Protein AF-A0A317LLN8-F1 (afdb_monomer)

Secondary structure (DSSP, 8-state):
-PPPGGGS----HHHHHTS-HHHHHHHHHHHHHHHHHHHHHHHHHHHHHHHHHHSSHHHHHHHTT--HHHHHHHHHHH-----------HHHHHHGGGSSSHHHHHHHHHHHHHHHHHHH-HHHHEEEEEEEE-TTS-EEEEEEEE-HHHHHHHHHHHHHHT--

Sequence (164 aa):
MELNPTDYYRIDWDALDQLSPAEKMEALAKIFEQVRADIGAERGRMAHQAHAHHGTKKAAAEHLGLSPARFGQIYREVMIEIPTAIGSYPLLDEIEDRFPSRQEAHDAIQTYLGQIIEIDGEEEVVLERKPLKNASGRVIGETLWVTKDAAETIRESIDAAASE

Nearest PDB structures (foldseek):
  5xgu-assembly2_B  TM=2.850E-01  e=1.404E+00  Escherichia coli DEC6A
  8cdv-assembly1_C  TM=2.563E-01  e=1.052E+00  Bacillus subtilis subsp. subtilis str. 168
  6ctd-assembly2_F  TM=3.068E-01  e=6.683E+00  Mycobacterium tuberculosis H37Ra
  7d77-assembly1_R  TM=2.244E-01  e=4.725E+00  Homo sapiens
  8bqs-assembly1_Dc  TM=1.760E-01  e=4.209E+00  Tetrahymena thermophila SB210

Radius of gyration: 21.69 Å; Cα contacts (8 Å, |Δi|>4): 119; chains: 1; bounding box: 58×38×46 Å

Structure (mmCIF, N/CA/C/O backbone):
data_AF-A0A317LLN8-F1
#
_entry.id   AF-A0A317LLN8-F1
#
loop_
_atom_site.group_PDB
_atom_site.id
_atom_site.type_symbol
_atom_site.label_atom_id
_atom_site.label_alt_id
_atom_site.label_comp_id
_atom_site.label_asym_id
_atom_site.label_entity_id
_atom_site.label_seq_id
_atom_site.pdbx_PDB_ins_code
_atom_site.Cartn_x
_atom_site.Cartn_y
_atom_site.Cartn_z
_atom_site.occupancy
_atom_site.B_iso_or_equiv
_atom_site.auth_seq_id
_atom_site.auth_comp_id
_atom_site.auth_asym_id
_atom_site.auth_atom_id
_atom_site.pdbx_PDB_model_num
ATOM 1 N N . MET A 1 1 ? -27.994 -11.954 -10.728 1.00 38.19 1 MET A N 1
ATOM 2 C CA . MET A 1 1 ? -26.993 -11.899 -9.650 1.00 38.19 1 MET A CA 1
ATOM 3 C C . MET A 1 1 ? -27.784 -11.842 -8.359 1.00 38.19 1 MET A C 1
ATOM 5 O O . MET A 1 1 ? -28.411 -10.822 -8.104 1.00 38.19 1 MET A O 1
ATOM 9 N N . GLU A 1 2 ? -27.917 -12.971 -7.667 1.00 36.66 2 GLU A N 1
ATOM 10 C CA . GLU A 1 2 ? -28.562 -13.002 -6.350 1.00 36.66 2 GLU A CA 1
ATOM 11 C C . GLU A 1 2 ? -27.584 -12.408 -5.338 1.00 36.66 2 GLU A C 1
ATOM 13 O O . GLU A 1 2 ? -26.415 -12.784 -5.317 1.00 36.66 2 GLU A O 1
ATOM 18 N N . LEU A 1 3 ? -28.043 -11.419 -4.577 1.00 36.59 3 LEU A N 1
ATOM 19 C CA . LEU A 1 3 ? -27.246 -10.755 -3.550 1.00 36.59 3 LEU A CA 1
ATOM 20 C C . LEU A 1 3 ? -27.256 -11.642 -2.301 1.00 36.59 3 LEU A C 1
ATOM 22 O O . LEU A 1 3 ? -28.330 -12.046 -1.848 1.00 36.59 3 LEU A O 1
ATOM 26 N N . ASN A 1 4 ? -26.079 -11.978 -1.771 1.00 39.62 4 ASN A N 1
ATOM 27 C CA . ASN A 1 4 ? -25.952 -12.873 -0.628 1.00 39.62 4 ASN A CA 1
ATOM 28 C C . ASN A 1 4 ? -26.306 -12.093 0.657 1.00 39.62 4 ASN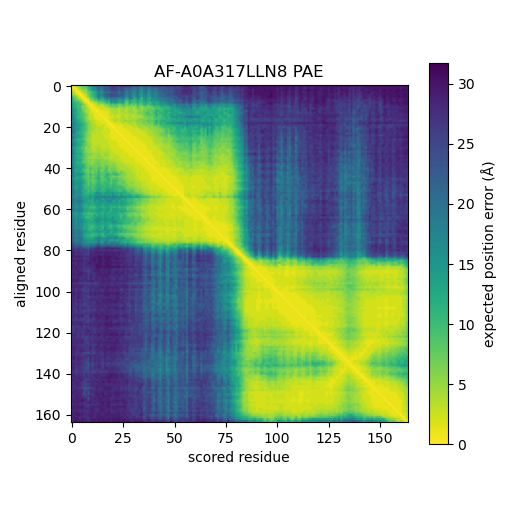 A C 1
ATOM 30 O O . ASN A 1 4 ? -25.889 -10.947 0.809 1.00 39.62 4 ASN A O 1
ATOM 34 N N . PRO A 1 5 ? -27.054 -12.657 1.622 1.00 46.19 5 PRO A N 1
ATOM 35 C CA . PRO A 1 5 ? -27.448 -11.943 2.847 1.00 46.19 5 PRO A CA 1
ATOM 36 C C . PRO A 1 5 ? -26.272 -11.458 3.712 1.00 46.19 5 PRO A C 1
ATOM 38 O O . PRO A 1 5 ? -26.450 -10.580 4.553 1.00 46.19 5 PRO A O 1
ATOM 41 N N . THR A 1 6 ? -25.081 -12.024 3.507 1.00 48.09 6 THR A N 1
ATOM 42 C CA . THR A 1 6 ? -23.808 -11.615 4.119 1.00 48.09 6 THR A CA 1
ATOM 43 C C . THR A 1 6 ? -23.169 -10.391 3.461 1.00 48.09 6 THR A C 1
ATOM 45 O O . THR A 1 6 ? -22.244 -9.825 4.032 1.00 48.09 6 THR A O 1
ATOM 48 N N . ASP A 1 7 ? -23.670 -9.952 2.303 1.00 45.78 7 ASP A N 1
ATOM 49 C CA . ASP A 1 7 ? -23.145 -8.803 1.550 1.00 45.78 7 ASP A CA 1
ATOM 50 C C . ASP A 1 7 ? -23.693 -7.460 2.074 1.00 45.78 7 ASP A C 1
ATOM 52 O O . ASP A 1 7 ? -23.396 -6.394 1.532 1.00 45.78 7 ASP A O 1
ATOM 56 N N . TYR A 1 8 ? -24.506 -7.495 3.136 1.00 49.91 8 TYR A N 1
ATOM 57 C CA . TYR A 1 8 ? -25.133 -6.324 3.736 1.00 49.91 8 TYR A CA 1
ATOM 58 C C . TYR A 1 8 ? -24.716 -6.146 5.194 1.00 49.91 8 TYR A C 1
ATOM 60 O O . TYR A 1 8 ? -24.780 -7.072 6.003 1.00 49.91 8 TYR A O 1
ATOM 68 N N . TYR A 1 9 ? -24.394 -4.906 5.562 1.00 57.62 9 TYR A N 1
ATOM 69 C CA . TYR A 1 9 ? -24.297 -4.509 6.963 1.00 57.62 9 TYR A CA 1
ATOM 70 C C . TYR A 1 9 ? -25.705 -4.516 7.569 1.00 57.62 9 TYR A C 1
ATOM 72 O O . TYR A 1 9 ? -26.506 -3.608 7.334 1.00 57.62 9 TYR A O 1
ATOM 80 N N . ARG A 1 10 ? -26.030 -5.553 8.344 1.00 63.62 10 ARG A N 1
ATOM 81 C CA . ARG A 1 10 ? -27.264 -5.593 9.132 1.00 63.62 10 ARG A CA 1
ATOM 82 C C . ARG A 1 10 ? -27.080 -4.727 10.376 1.00 63.62 10 ARG A C 1
ATOM 84 O O . ARG A 1 10 ? -26.317 -5.078 11.269 1.00 63.62 10 ARG A O 1
ATOM 91 N N . ILE A 1 11 ? -27.796 -3.608 10.433 1.00 68.44 11 ILE A N 1
ATOM 92 C CA . ILE A 1 11 ? -27.919 -2.824 11.664 1.00 68.44 11 ILE A CA 1
ATOM 93 C C . ILE A 1 11 ? -28.871 -3.578 12.597 1.00 68.44 11 ILE A C 1
ATOM 95 O O . ILE A 1 11 ? -30.014 -3.855 12.228 1.00 68.44 11 ILE A O 1
ATOM 99 N N . ASP A 1 12 ? -28.390 -3.929 13.788 1.00 78.44 12 ASP A N 1
ATOM 100 C CA . ASP A 1 12 ? -29.220 -4.496 14.848 1.00 78.44 12 ASP A CA 1
ATOM 101 C C . ASP A 1 12 ? -29.984 -3.368 15.556 1.00 78.44 12 ASP A C 1
ATOM 103 O O . ASP A 1 12 ? -29.486 -2.709 16.472 1.00 78.44 12 ASP A O 1
ATOM 107 N N . TRP A 1 13 ? -31.187 -3.094 15.056 1.00 78.81 13 TRP A N 1
ATOM 108 C CA . TRP A 1 13 ? -32.060 -2.055 15.595 1.00 78.81 13 TRP A CA 1
ATOM 109 C C . TRP A 1 13 ? -32.566 -2.387 17.000 1.00 78.81 13 TRP A C 1
ATOM 111 O O . TRP A 1 13 ? -32.688 -1.476 17.816 1.00 78.81 13 TRP A O 1
ATOM 121 N N . ASP A 1 14 ? -32.773 -3.670 17.306 1.00 82.56 14 ASP A N 1
ATOM 122 C CA . ASP A 1 14 ? -33.255 -4.117 18.614 1.00 82.56 14 ASP A CA 1
ATOM 123 C C . ASP A 1 14 ? -32.190 -3.882 19.695 1.00 82.56 14 ASP A C 1
ATOM 125 O O . ASP A 1 14 ? -32.510 -3.456 20.806 1.00 82.56 14 ASP A O 1
ATOM 129 N N . ALA A 1 15 ? -30.911 -4.090 19.363 1.00 78.38 15 ALA A N 1
ATOM 130 C CA . ALA A 1 15 ? -29.796 -3.744 20.243 1.00 78.38 15 ALA A CA 1
ATOM 131 C C . ALA A 1 15 ? -29.640 -2.221 20.425 1.00 78.38 15 ALA A C 1
ATOM 133 O O . ALA A 1 15 ? -29.361 -1.755 21.529 1.00 78.38 15 ALA A O 1
ATOM 134 N N . LEU A 1 16 ? -29.847 -1.429 19.365 1.00 78.31 16 LEU A N 1
ATOM 135 C CA . LEU A 1 16 ? -29.781 0.037 19.433 1.00 78.31 16 LEU A CA 1
ATOM 136 C C . LEU A 1 16 ? -30.920 0.651 20.259 1.00 78.31 16 LEU A C 1
ATOM 138 O O . LEU A 1 16 ? -30.717 1.687 20.891 1.00 78.31 16 LEU A O 1
ATOM 142 N N . ASP A 1 17 ? -32.106 0.043 20.254 1.00 84.44 17 ASP A N 1
ATOM 143 C CA . ASP A 1 17 ? -33.277 0.516 21.006 1.00 84.44 17 ASP A CA 1
ATOM 144 C C . ASP A 1 17 ? -33.174 0.266 22.518 1.00 84.44 17 ASP A C 1
ATOM 146 O O . ASP A 1 17 ? -33.901 0.888 23.292 1.00 84.44 17 ASP A O 1
ATOM 150 N N . GLN A 1 18 ? -32.237 -0.582 22.951 1.00 89.25 18 GLN A N 1
ATOM 151 C CA . GLN A 1 18 ? -31.939 -0.817 24.368 1.00 89.25 18 GLN A CA 1
ATOM 152 C C . GLN A 1 18 ? -30.955 0.203 24.966 1.00 89.25 18 GLN A C 1
ATOM 154 O O . GLN A 1 18 ? -30.767 0.229 26.183 1.00 89.25 18 GLN A O 1
ATOM 159 N N . LEU A 1 19 ? -30.330 1.046 24.138 1.00 85.56 19 LEU A N 1
ATOM 160 C CA . LEU A 1 19 ? -29.372 2.065 24.573 1.00 85.56 19 LEU A CA 1
ATOM 161 C C . LEU A 1 19 ? -30.064 3.371 24.980 1.00 85.56 19 LEU A C 1
ATOM 163 O O . LEU A 1 19 ? -31.146 3.709 24.494 1.00 85.56 19 LEU A O 1
ATOM 167 N N . SER A 1 20 ? -29.402 4.169 25.825 1.00 88.94 20 SER A N 1
ATOM 168 C CA . SER A 1 20 ? -29.858 5.539 26.065 1.00 88.94 20 SER A CA 1
ATOM 169 C C . SER A 1 20 ? -29.731 6.393 24.788 1.00 88.94 20 SER A C 1
ATOM 171 O O . SER A 1 20 ? -28.906 6.098 23.918 1.00 88.94 20 SER A O 1
ATOM 173 N N . PRO A 1 21 ? -30.492 7.496 24.648 1.00 86.06 21 PRO A N 1
ATOM 174 C CA . PRO A 1 21 ? -30.439 8.331 23.445 1.00 86.06 21 PRO A CA 1
ATOM 175 C C . PRO A 1 21 ? -29.032 8.835 23.083 1.00 86.06 21 PRO A C 1
ATOM 177 O O . PRO A 1 21 ? -28.702 8.934 21.902 1.00 86.06 21 PRO A O 1
ATOM 180 N N . ALA A 1 22 ? -28.195 9.130 24.084 1.00 82.94 22 ALA A N 1
ATOM 181 C CA . ALA A 1 22 ? -26.819 9.575 23.869 1.00 82.94 22 ALA A CA 1
ATOM 182 C C . ALA A 1 22 ? -25.929 8.442 23.326 1.00 82.94 22 ALA A C 1
ATOM 184 O O . ALA A 1 22 ? -25.243 8.624 22.322 1.00 82.94 22 ALA A O 1
ATOM 185 N N . GLU A 1 23 ? -25.999 7.256 23.934 1.00 75.19 23 GLU A N 1
ATOM 186 C CA . GLU A 1 23 ? -25.234 6.073 23.515 1.00 75.19 23 GLU A CA 1
ATOM 187 C C . GLU A 1 23 ? -25.667 5.573 22.133 1.00 75.19 23 GLU A C 1
ATOM 189 O O . GLU A 1 23 ? -24.835 5.171 21.321 1.00 75.19 23 GLU A O 1
ATOM 194 N N . LYS A 1 24 ? -26.965 5.665 21.824 1.00 81.50 24 LYS A N 1
ATOM 195 C CA . LYS A 1 24 ? -27.513 5.323 20.510 1.00 81.50 24 LYS A CA 1
ATOM 196 C C . LYS A 1 24 ? -26.955 6.227 19.409 1.00 81.50 24 LYS A C 1
ATOM 198 O O . LYS A 1 24 ? -26.572 5.736 18.348 1.00 81.50 24 LYS A O 1
ATOM 203 N N . MET A 1 25 ? -26.872 7.536 19.656 1.00 80.06 25 MET A N 1
ATOM 204 C CA . MET A 1 25 ? -26.279 8.485 18.706 1.00 80.06 25 MET A CA 1
ATOM 205 C C . MET A 1 25 ? -24.784 8.229 18.493 1.00 80.06 25 MET A C 1
ATOM 207 O O . MET A 1 25 ? -24.315 8.278 17.357 1.00 80.06 25 MET A O 1
ATOM 211 N N . GLU A 1 26 ? -24.041 7.910 19.554 1.00 78.00 26 GLU A N 1
ATOM 212 C CA . GLU A 1 26 ? -22.619 7.571 19.449 1.00 78.00 26 GLU A CA 1
ATOM 213 C C . GLU A 1 26 ? -22.395 6.256 18.683 1.00 78.00 26 GLU A C 1
ATOM 215 O O . GLU A 1 26 ? -21.521 6.178 17.817 1.00 78.00 26 GLU A O 1
ATOM 220 N N . ALA A 1 27 ? -23.210 5.230 18.944 1.00 74.19 27 ALA A N 1
ATOM 221 C CA . ALA A 1 27 ? -23.150 3.957 18.230 1.00 74.19 27 ALA A CA 1
ATOM 222 C C . ALA A 1 27 ? -23.441 4.130 16.730 1.00 74.19 27 ALA A C 1
ATOM 224 O O . ALA A 1 27 ? -22.706 3.609 15.890 1.00 74.19 27 ALA A O 1
ATOM 225 N N . LEU A 1 28 ? -24.462 4.919 16.379 1.00 78.62 28 LEU A N 1
ATOM 226 C CA . LEU A 1 28 ? -24.776 5.245 14.986 1.00 78.62 28 LEU A CA 1
ATOM 227 C C . LEU A 1 28 ? -23.654 6.041 14.308 1.00 78.62 28 LEU A C 1
ATOM 229 O O . LEU A 1 28 ? -23.346 5.776 13.146 1.00 78.62 28 LEU A O 1
ATOM 233 N N . ALA A 1 29 ? -23.012 6.973 15.020 1.00 75.50 29 ALA A N 1
ATOM 234 C CA . ALA A 1 29 ? -21.864 7.710 14.499 1.00 75.50 29 ALA A CA 1
ATOM 235 C C . ALA A 1 29 ? -20.682 6.777 14.187 1.00 75.50 29 ALA A C 1
ATOM 237 O O . ALA A 1 29 ? -20.114 6.866 13.101 1.00 75.50 29 ALA A O 1
ATOM 238 N N . LYS A 1 30 ? -20.374 5.820 15.072 1.00 73.25 30 LYS A N 1
ATOM 239 C CA . LYS A 1 30 ? -19.320 4.813 14.847 1.00 73.25 30 LYS A CA 1
ATOM 240 C C . LYS A 1 30 ? -19.622 3.914 13.649 1.00 73.25 30 LYS A C 1
ATOM 242 O O . LYS A 1 30 ? -18.742 3.677 12.826 1.00 73.25 30 LYS A O 1
ATOM 247 N N . ILE A 1 31 ? -20.867 3.450 13.513 1.00 75.19 31 ILE A N 1
ATOM 248 C CA . ILE A 1 31 ? -21.302 2.668 12.343 1.00 75.19 31 ILE A CA 1
ATOM 249 C C . ILE A 1 31 ? -21.138 3.500 11.065 1.00 75.19 31 ILE A C 1
ATOM 251 O O . ILE A 1 31 ? -20.607 3.011 10.070 1.00 75.19 31 ILE A O 1
ATOM 255 N N . PHE A 1 32 ? -21.553 4.768 11.092 1.00 72.00 32 PHE A N 1
ATOM 256 C CA . PHE A 1 32 ? -21.414 5.672 9.955 1.00 72.00 32 PHE A CA 1
ATOM 257 C C . PHE A 1 32 ? -19.947 5.907 9.570 1.00 72.00 32 PHE A C 1
ATOM 259 O O . PHE A 1 32 ? -19.613 5.870 8.385 1.00 72.00 32 PHE A O 1
ATOM 266 N N . GLU A 1 33 ? -19.065 6.121 10.547 1.00 70.62 33 GLU A N 1
ATOM 267 C CA . GLU A 1 33 ? -17.625 6.269 10.322 1.00 70.62 33 GLU A CA 1
ATOM 268 C C . GLU A 1 33 ? -17.011 5.008 9.714 1.00 70.62 33 GLU A C 1
ATOM 270 O O . GLU A 1 33 ? -16.289 5.110 8.721 1.00 70.62 33 GLU A O 1
ATOM 275 N N . GLN A 1 34 ? -17.352 3.831 10.246 1.00 69.31 34 GLN A N 1
ATOM 276 C CA . GLN A 1 34 ? -16.877 2.548 9.733 1.00 69.31 34 GLN A CA 1
ATOM 277 C C . GLN A 1 34 ? -17.312 2.331 8.279 1.00 69.31 34 GLN A C 1
ATOM 279 O O . GLN A 1 34 ? -16.478 2.111 7.404 1.00 69.31 34 GLN A O 1
ATOM 284 N N . VAL A 1 35 ? -18.607 2.492 7.988 1.00 69.44 35 VAL A N 1
ATOM 285 C CA . VAL A 1 35 ? -19.146 2.347 6.626 1.00 69.44 35 VAL A CA 1
ATOM 286 C C . VAL A 1 35 ? -18.506 3.356 5.672 1.00 69.44 35 VAL A C 1
ATOM 288 O O . VAL A 1 35 ? -18.156 3.022 4.539 1.00 69.44 35 VAL A O 1
ATOM 291 N N . ARG A 1 36 ? -18.308 4.603 6.114 1.00 70.88 36 ARG A N 1
ATOM 292 C CA . ARG A 1 36 ? -17.639 5.630 5.310 1.00 70.88 36 ARG A CA 1
ATOM 293 C C . ARG A 1 36 ? -16.182 5.269 5.022 1.00 70.88 36 ARG A C 1
ATOM 295 O O . ARG A 1 36 ? -15.725 5.520 3.905 1.00 70.88 36 ARG A O 1
ATOM 302 N N . ALA A 1 37 ? -15.465 4.711 5.995 1.00 65.38 37 ALA A N 1
ATOM 303 C CA . ALA A 1 37 ? -14.090 4.258 5.825 1.00 65.38 37 ALA A CA 1
ATOM 304 C C . ALA A 1 37 ? -14.004 3.095 4.826 1.00 65.38 37 ALA A C 1
ATOM 306 O O . ALA A 1 37 ? -13.192 3.157 3.902 1.00 65.38 37 ALA A O 1
ATOM 307 N N . ASP A 1 38 ? -14.890 2.105 4.944 1.00 64.94 38 ASP A N 1
ATOM 308 C CA . ASP A 1 38 ? -14.917 0.920 4.078 1.00 64.94 38 ASP A CA 1
ATOM 309 C C . ASP A 1 38 ? -15.263 1.287 2.626 1.00 64.94 38 ASP A C 1
ATOM 311 O O . ASP A 1 38 ? -14.553 0.905 1.691 1.00 64.94 38 ASP A O 1
ATOM 315 N N . ILE A 1 39 ? -16.283 2.132 2.424 1.00 73.50 39 ILE A N 1
ATOM 316 C CA . ILE A 1 39 ? -16.640 2.668 1.098 1.00 73.50 39 ILE A CA 1
ATOM 317 C C . ILE A 1 39 ? -15.504 3.526 0.526 1.00 73.50 39 ILE A C 1
ATOM 319 O O . ILE A 1 39 ? -15.250 3.505 -0.681 1.00 73.50 39 ILE A O 1
ATOM 323 N N . GLY A 1 40 ? -14.830 4.312 1.370 1.00 68.25 40 GLY A N 1
ATOM 324 C CA . GLY A 1 40 ? -13.673 5.111 0.970 1.00 68.25 40 GLY A CA 1
ATOM 325 C C . GLY A 1 40 ? -12.521 4.242 0.466 1.00 68.25 40 GLY A C 1
ATOM 326 O O . GLY A 1 40 ? -11.982 4.507 -0.608 1.00 68.25 40 GLY A O 1
ATOM 327 N N . ALA A 1 41 ? -12.195 3.176 1.200 1.00 66.31 41 ALA A N 1
ATOM 328 C CA . ALA A 1 41 ? -11.155 2.221 0.832 1.00 66.31 41 ALA A CA 1
ATOM 329 C C . ALA A 1 41 ? -11.475 1.509 -0.490 1.00 66.31 41 ALA A C 1
ATOM 331 O O . ALA A 1 41 ? -10.618 1.431 -1.371 1.00 66.31 41 ALA A O 1
ATOM 332 N N . GLU A 1 42 ? -12.719 1.061 -0.668 1.00 70.69 42 GLU A N 1
ATOM 333 C CA . GLU A 1 42 ? -13.149 0.390 -1.897 1.00 70.69 42 GLU A CA 1
ATOM 334 C C . GLU A 1 42 ? -13.085 1.319 -3.115 1.00 70.69 42 GLU A C 1
ATOM 336 O O . GLU A 1 42 ? -12.538 0.957 -4.156 1.00 70.69 42 GLU A O 1
ATOM 341 N N . ARG A 1 43 ? -13.542 2.570 -2.972 1.00 75.00 43 ARG A N 1
ATOM 342 C CA . ARG A 1 43 ? -13.426 3.577 -4.040 1.00 75.00 43 ARG A CA 1
ATOM 343 C C . ARG A 1 43 ? -11.978 3.848 -4.434 1.00 75.00 43 ARG A C 1
ATOM 345 O O . ARG A 1 43 ? -11.708 4.075 -5.611 1.00 75.00 43 ARG A O 1
ATOM 352 N N . GLY A 1 44 ? -11.057 3.829 -3.474 1.00 71.38 44 GLY A N 1
ATOM 353 C CA . GLY A 1 44 ? -9.632 3.954 -3.762 1.00 71.38 44 GLY A CA 1
ATOM 354 C C . GLY A 1 44 ? -9.067 2.754 -4.505 1.00 71.38 44 GLY A C 1
ATOM 355 O O . GLY A 1 44 ? -8.358 2.956 -5.487 1.00 71.38 44 GLY A O 1
ATOM 356 N N . ARG A 1 45 ? -9.427 1.526 -4.102 1.00 70.12 45 ARG A N 1
ATOM 357 C CA . ARG A 1 45 ? -9.048 0.299 -4.824 1.00 70.12 45 ARG A CA 1
ATOM 358 C C . ARG A 1 45 ? -9.514 0.344 -6.276 1.00 70.12 45 ARG A C 1
ATOM 360 O O . ARG A 1 45 ? -8.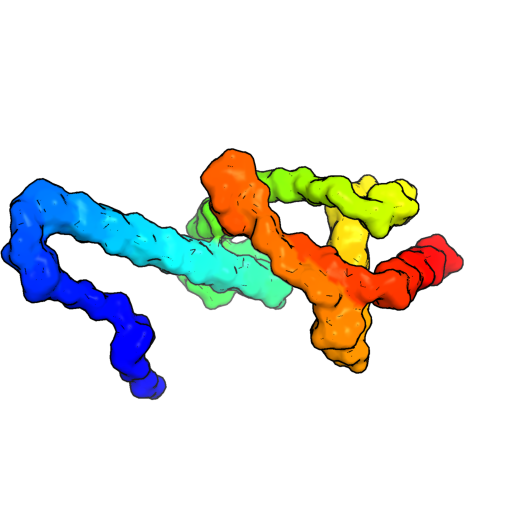700 0.157 -7.176 1.00 70.12 45 ARG A O 1
ATOM 367 N N . MET A 1 46 ? -10.779 0.695 -6.506 1.00 72.94 46 MET A N 1
ATOM 368 C CA . MET A 1 46 ? -11.342 0.844 -7.853 1.00 72.94 46 MET A CA 1
ATOM 369 C C . MET A 1 46 ? -10.624 1.930 -8.663 1.00 72.94 46 MET A C 1
ATOM 371 O O . MET A 1 46 ? -10.294 1.720 -9.828 1.00 72.94 46 MET A O 1
ATOM 375 N N . ALA A 1 47 ? -10.341 3.088 -8.056 1.00 78.88 47 ALA A N 1
ATOM 376 C CA . ALA A 1 47 ? -9.614 4.165 -8.725 1.00 78.88 47 ALA A CA 1
ATOM 377 C C . ALA A 1 47 ? -8.171 3.759 -9.075 1.00 78.88 47 ALA A C 1
ATOM 379 O O . ALA A 1 47 ? -7.691 4.080 -10.161 1.00 78.88 47 ALA A O 1
ATOM 380 N N . HIS A 1 48 ? -7.491 3.034 -8.187 1.00 75.50 48 HIS A N 1
ATOM 381 C CA . HIS A 1 48 ? -6.142 2.528 -8.420 1.00 75.50 48 HIS A CA 1
ATOM 382 C C . HIS A 1 48 ? -6.116 1.484 -9.542 1.00 75.50 48 HIS A C 1
ATOM 384 O O . HIS A 1 48 ? -5.356 1.640 -10.495 1.00 75.50 48 HIS A O 1
ATOM 390 N N . GLN A 1 49 ? -7.001 0.485 -9.489 1.00 73.38 49 GLN A N 1
ATOM 391 C CA . GLN A 1 49 ? -7.138 -0.531 -10.537 1.00 73.38 49 GLN A CA 1
ATOM 392 C C . GLN A 1 49 ? -7.457 0.095 -11.898 1.00 73.38 49 GLN A C 1
ATOM 394 O O . GLN A 1 49 ? -6.815 -0.233 -12.894 1.00 73.38 49 GLN A O 1
ATOM 399 N N . ALA A 1 50 ? -8.389 1.051 -11.943 1.00 74.94 50 ALA A N 1
ATOM 400 C CA . ALA A 1 50 ? -8.714 1.760 -13.175 1.00 74.94 50 ALA A CA 1
ATOM 401 C C . ALA A 1 50 ? -7.511 2.555 -13.711 1.00 74.94 50 ALA A C 1
ATOM 403 O O . ALA A 1 50 ? -7.280 2.584 -14.918 1.00 74.94 50 ALA A O 1
ATOM 404 N N . HIS A 1 51 ? -6.714 3.182 -12.839 1.00 80.12 51 HIS A N 1
ATOM 405 C CA . HIS A 1 51 ? -5.493 3.869 -13.263 1.00 80.12 51 HIS A CA 1
ATOM 406 C C . HIS A 1 51 ? -4.441 2.901 -13.810 1.00 80.12 51 HIS A C 1
ATOM 408 O O . HIS A 1 51 ? -3.876 3.166 -14.867 1.00 80.12 51 HIS A O 1
ATOM 414 N N . ALA A 1 52 ? -4.202 1.785 -13.118 1.00 69.75 52 ALA A N 1
ATOM 415 C CA . ALA A 1 52 ? -3.247 0.761 -13.532 1.00 69.75 52 ALA A CA 1
ATOM 416 C C . ALA A 1 52 ? -3.630 0.142 -14.886 1.00 69.75 52 ALA A C 1
ATOM 418 O O . ALA A 1 52 ? -2.775 -0.033 -15.748 1.00 69.75 52 ALA A O 1
ATOM 419 N N . HIS A 1 53 ? -4.921 -0.122 -15.105 1.00 69.88 53 HIS A N 1
ATOM 420 C CA . HIS A 1 53 ? -5.405 -0.742 -16.337 1.00 69.88 53 HIS A CA 1
ATOM 421 C C . HIS A 1 53 ? -5.454 0.224 -17.533 1.00 69.88 53 HIS A C 1
ATOM 423 O O . HIS A 1 53 ? -5.188 -0.174 -18.664 1.00 69.88 53 HIS A O 1
ATOM 429 N N . HIS A 1 54 ? -5.779 1.502 -17.305 1.00 76.75 54 HIS A N 1
ATOM 430 C CA . HIS A 1 54 ? -5.980 2.480 -18.383 1.00 76.75 54 HIS A CA 1
ATOM 431 C C . HIS A 1 54 ? -4.831 3.485 -18.559 1.00 76.75 54 HIS A C 1
ATOM 433 O O . HIS A 1 54 ? -4.900 4.355 -19.431 1.00 76.75 54 HIS A O 1
ATOM 439 N N . GLY A 1 55 ? -3.791 3.410 -17.724 1.00 72.56 55 GLY A N 1
ATOM 440 C CA . GLY A 1 55 ? -2.535 4.162 -17.820 1.00 72.56 55 GLY A CA 1
ATOM 441 C C . GLY A 1 55 ? -2.618 5.667 -17.532 1.00 72.56 55 GLY A C 1
ATOM 442 O O . GLY A 1 55 ? -1.628 6.273 -17.135 1.00 72.56 55 GLY A O 1
ATOM 443 N N . THR A 1 56 ? -3.782 6.302 -17.703 1.00 81.81 56 THR A N 1
ATOM 444 C CA . THR A 1 56 ? -3.970 7.734 -17.434 1.00 81.81 56 THR A CA 1
ATOM 445 C C . THR A 1 56 ? -5.182 7.989 -16.549 1.00 81.81 56 THR A C 1
ATOM 447 O O . THR A 1 56 ? -6.237 7.374 -16.706 1.00 81.81 56 THR A O 1
ATOM 450 N N . LYS A 1 57 ? -5.084 8.993 -15.667 1.00 80.56 57 LYS A N 1
ATOM 451 C CA . LYS A 1 57 ? -6.204 9.447 -14.818 1.00 80.56 57 LYS A CA 1
ATOM 452 C C . LYS A 1 57 ? -7.439 9.853 -15.623 1.00 80.56 57 LYS A C 1
ATOM 454 O O . LYS A 1 57 ? -8.551 9.713 -15.133 1.00 80.56 57 LYS A O 1
ATOM 459 N N . LYS A 1 58 ? -7.255 10.354 -16.850 1.00 85.06 58 LYS A N 1
ATOM 460 C CA . LYS A 1 58 ? -8.360 10.740 -17.736 1.00 85.06 58 LYS A CA 1
ATOM 461 C C . LYS A 1 58 ? -9.133 9.513 -18.226 1.00 85.06 58 LYS A C 1
ATOM 463 O O . LYS A 1 58 ? -10.346 9.481 -18.061 1.00 85.06 58 LYS A O 1
ATOM 468 N N . ALA A 1 59 ? -8.436 8.513 -18.766 1.00 77.19 59 ALA A N 1
ATOM 469 C CA . ALA A 1 59 ? -9.059 7.284 -19.257 1.00 77.19 59 ALA A CA 1
ATOM 470 C C . ALA A 1 59 ? -9.669 6.453 -18.113 1.00 77.19 59 ALA A C 1
ATOM 472 O O . ALA A 1 59 ? -10.778 5.943 -18.238 1.00 77.19 59 ALA A O 1
ATOM 473 N N . ALA A 1 60 ? -8.996 6.398 -16.961 1.00 84.50 60 ALA A N 1
ATOM 474 C CA . ALA A 1 60 ? -9.515 5.753 -15.758 1.00 84.50 60 ALA A CA 1
ATOM 475 C C . ALA A 1 60 ? -10.787 6.434 -15.221 1.00 84.50 60 ALA A C 1
ATOM 477 O O . ALA A 1 60 ? -11.741 5.760 -14.838 1.00 84.50 60 ALA A O 1
ATOM 478 N N . ALA A 1 61 ? -10.829 7.772 -15.218 1.00 87.69 61 ALA A N 1
ATOM 479 C CA . ALA A 1 61 ? -12.020 8.519 -14.823 1.00 87.69 61 ALA A CA 1
ATOM 480 C C . ALA A 1 61 ? -13.194 8.265 -15.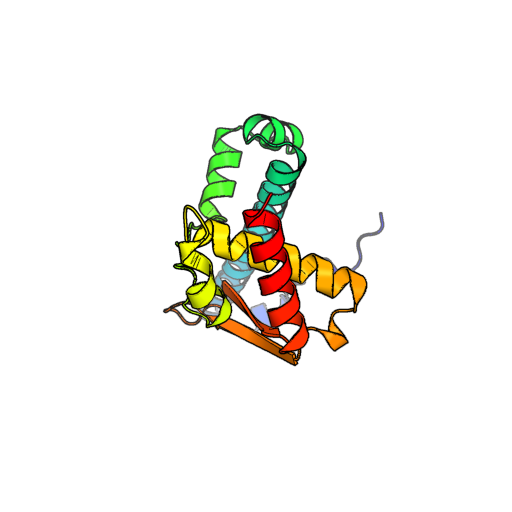777 1.00 87.69 61 ALA A C 1
ATOM 482 O O . ALA A 1 61 ? -14.311 8.049 -15.316 1.00 87.69 61 ALA A O 1
ATOM 483 N N . GLU A 1 62 ? -12.932 8.247 -17.085 1.00 90.81 62 GLU A N 1
ATOM 484 C CA . GLU A 1 62 ? -13.935 7.962 -18.113 1.00 90.81 62 GLU A CA 1
ATOM 485 C C . GLU A 1 62 ? -14.507 6.546 -17.973 1.00 90.81 62 GLU A C 1
ATOM 487 O O . GLU A 1 62 ? -15.726 6.383 -17.975 1.00 90.81 62 GLU A O 1
ATOM 492 N N . HIS A 1 63 ? -13.652 5.546 -17.734 1.00 87.06 63 HIS A N 1
ATOM 493 C CA . HIS A 1 63 ? -14.078 4.168 -17.487 1.00 87.06 63 HIS A CA 1
ATOM 494 C C . HIS A 1 63 ? -14.992 4.040 -16.258 1.00 87.06 63 HIS A C 1
ATOM 496 O O . HIS A 1 63 ? -15.992 3.328 -16.292 1.00 87.06 63 HIS A O 1
ATOM 502 N N . LEU A 1 64 ? -14.686 4.772 -15.184 1.00 85.50 64 LEU A N 1
ATOM 503 C CA . LEU A 1 64 ? -15.487 4.775 -13.958 1.00 85.50 64 LEU A CA 1
ATOM 504 C C . LEU A 1 64 ? -16.703 5.718 -14.015 1.00 85.50 64 LEU A C 1
ATOM 506 O O . LEU A 1 64 ? -17.414 5.853 -13.018 1.00 85.50 64 LEU A O 1
ATOM 510 N N . GLY A 1 65 ? -16.943 6.403 -15.139 1.00 89.62 65 GLY A N 1
ATOM 511 C CA . GLY A 1 65 ? -18.035 7.374 -15.270 1.00 89.62 65 GLY A CA 1
ATOM 512 C C . GLY A 1 65 ? -17.891 8.590 -14.345 1.00 89.62 65 GLY A C 1
ATOM 513 O O . GLY A 1 65 ? -18.884 9.189 -13.931 1.00 89.62 65 GLY A O 1
ATOM 514 N N . LEU A 1 66 ? -16.658 8.950 -13.983 1.00 88.25 66 LEU A N 1
ATOM 515 C CA . LEU A 1 66 ? -16.334 10.057 -13.088 1.00 88.25 66 LEU A CA 1
ATOM 516 C C . LEU A 1 66 ? -15.758 11.244 -13.858 1.00 88.25 66 LEU A C 1
ATOM 518 O O . LEU A 1 66 ? -15.104 11.105 -14.890 1.00 88.25 66 LEU A O 1
ATOM 522 N N . SER A 1 67 ? -15.912 12.447 -13.299 1.00 91.00 67 SER A N 1
ATOM 523 C CA . SER A 1 67 ? -15.119 13.579 -13.773 1.00 91.00 67 SER A CA 1
ATOM 524 C C . SER A 1 67 ? -13.638 13.379 -13.402 1.00 91.00 67 SER A C 1
ATOM 526 O O . SER A 1 67 ? -13.348 12.871 -12.312 1.00 91.00 67 SER A O 1
ATOM 528 N N . PRO A 1 68 ? -12.676 13.836 -14.229 1.00 86.00 68 PRO A N 1
ATOM 529 C CA . PRO A 1 68 ? -11.250 13.736 -13.903 1.00 86.00 68 PRO A CA 1
ATOM 530 C C . PRO A 1 68 ? -10.883 14.396 -12.567 1.00 86.00 68 PRO A C 1
ATOM 532 O O . PRO A 1 68 ? -10.025 13.902 -11.839 1.00 86.00 68 PRO A O 1
ATOM 535 N N . ALA A 1 69 ? -11.566 15.490 -12.209 1.00 87.88 69 ALA A N 1
ATOM 536 C CA . ALA A 1 69 ? -11.383 16.165 -10.928 1.00 87.88 69 ALA A CA 1
ATOM 537 C C . ALA A 1 69 ? -11.838 15.292 -9.748 1.00 87.88 69 ALA A C 1
ATOM 539 O O . ALA A 1 69 ? -11.121 15.190 -8.751 1.00 87.88 69 ALA A O 1
ATOM 540 N N . ARG A 1 70 ? -12.996 14.626 -9.870 1.00 84.88 70 ARG A N 1
ATOM 541 C CA . ARG A 1 70 ? -13.514 13.728 -8.830 1.00 84.88 70 ARG A CA 1
ATOM 542 C C . ARG A 1 70 ? -12.655 12.477 -8.694 1.00 84.88 70 ARG A C 1
ATOM 544 O O . ARG A 1 70 ? -12.353 12.082 -7.572 1.00 84.88 70 ARG A O 1
ATOM 551 N N . PHE A 1 71 ? -12.219 11.906 -9.814 1.00 87.94 71 PHE A N 1
ATOM 552 C CA . PHE A 1 71 ? -11.255 10.812 -9.818 1.00 87.94 71 PHE A CA 1
ATOM 553 C C . PHE A 1 71 ? -9.957 11.230 -9.126 1.00 87.94 71 PHE A C 1
ATOM 555 O O . PHE A 1 71 ? -9.515 10.553 -8.212 1.00 87.94 71 PHE A O 1
ATOM 562 N N . GLY A 1 72 ? -9.378 12.378 -9.493 1.00 82.06 72 GLY A N 1
ATOM 563 C CA . GLY A 1 72 ? -8.148 12.881 -8.879 1.00 82.06 72 GLY A CA 1
ATOM 564 C C . GLY A 1 72 ? -8.285 13.156 -7.380 1.00 82.06 72 GLY A C 1
ATOM 565 O O . GLY A 1 72 ? -7.336 12.942 -6.634 1.00 82.06 72 GLY A O 1
ATOM 566 N N . GLN A 1 73 ? -9.459 13.598 -6.923 1.00 82.25 73 GLN A N 1
ATOM 567 C CA . GLN A 1 73 ? -9.762 13.733 -5.501 1.00 82.25 73 GLN A CA 1
ATOM 568 C C . GLN A 1 73 ? -9.777 12.372 -4.797 1.00 82.25 73 GLN A C 1
ATOM 570 O O . GLN A 1 73 ? -9.043 12.216 -3.834 1.00 82.25 73 GLN A O 1
ATOM 575 N N . ILE A 1 74 ? -10.536 11.389 -5.296 1.00 81.38 74 ILE A N 1
ATOM 576 C CA . ILE A 1 74 ? -10.581 10.029 -4.722 1.00 81.38 74 ILE A CA 1
ATOM 577 C C . ILE A 1 74 ? -9.182 9.409 -4.734 1.00 81.38 74 ILE A C 1
ATOM 579 O O . ILE A 1 74 ? -8.719 8.886 -3.728 1.00 81.38 74 ILE A O 1
ATOM 583 N N . TYR A 1 75 ? -8.479 9.538 -5.856 1.00 74.94 75 TYR A N 1
ATOM 584 C CA . TYR A 1 75 ? -7.128 9.032 -6.017 1.00 74.94 75 TYR A CA 1
ATOM 585 C C . TYR A 1 75 ? -6.187 9.626 -4.963 1.00 74.94 75 TYR A C 1
ATOM 587 O O . TYR A 1 75 ? -5.449 8.864 -4.371 1.00 74.94 75 TYR A O 1
ATOM 595 N N . ARG A 1 76 ? -6.250 10.933 -4.659 1.00 74.25 76 ARG A N 1
ATOM 596 C CA . ARG A 1 76 ? -5.439 11.593 -3.606 1.00 74.25 76 ARG A CA 1
ATOM 597 C C . ARG A 1 76 ? -5.938 11.389 -2.173 1.00 74.25 76 ARG A C 1
ATOM 599 O O . ARG A 1 76 ? -5.169 11.520 -1.236 1.00 74.25 76 ARG A O 1
ATOM 606 N N . GLU A 1 77 ? -7.231 11.172 -1.969 1.00 68.94 77 GLU A N 1
ATOM 607 C CA . GLU A 1 77 ? -7.788 10.928 -0.632 1.00 68.94 77 GLU A CA 1
ATOM 608 C C . GLU A 1 77 ? -7.440 9.520 -0.141 1.00 68.94 77 GLU A C 1
ATOM 610 O O . GLU A 1 77 ? -7.311 9.309 1.064 1.00 68.94 77 GLU A O 1
ATOM 615 N N . VAL A 1 78 ? -7.284 8.569 -1.070 1.00 61.53 78 VAL A N 1
ATOM 616 C CA . VAL A 1 78 ? -6.965 7.172 -0.749 1.00 61.53 78 VAL A CA 1
ATOM 617 C C . VAL A 1 78 ? -5.497 6.840 -1.005 1.00 61.53 78 VAL A C 1
ATOM 619 O O . VAL A 1 78 ? -4.894 6.166 -0.176 1.00 61.53 78 VAL A O 1
ATOM 622 N N . MET A 1 79 ? -4.876 7.419 -2.042 1.00 55.56 79 MET A N 1
ATOM 623 C CA . MET A 1 79 ? -3.443 7.716 -2.004 1.00 55.56 79 MET A CA 1
ATOM 624 C C . MET A 1 79 ? -3.260 8.945 -1.122 1.00 55.56 79 MET A C 1
ATOM 626 O O . MET A 1 79 ? -2.875 10.015 -1.593 1.00 55.56 79 MET A O 1
ATOM 630 N N . ILE A 1 80 ? -3.464 8.786 0.188 1.00 47.19 80 ILE A N 1
ATOM 631 C CA . ILE A 1 80 ? -2.495 9.429 1.062 1.00 47.19 80 ILE A CA 1
ATOM 632 C C . ILE A 1 80 ? -1.179 8.906 0.485 1.00 47.19 80 ILE A C 1
ATOM 634 O O . ILE A 1 80 ? -0.895 7.713 0.592 1.00 47.19 80 ILE A O 1
ATOM 638 N N . GLU A 1 81 ? -0.436 9.761 -0.223 1.00 41.88 81 GLU A N 1
ATOM 639 C CA . GLU A 1 81 ? 1.011 9.691 -0.184 1.00 41.88 81 GLU A CA 1
ATOM 640 C C . GLU A 1 81 ? 1.295 9.751 1.312 1.00 41.88 81 GLU A C 1
ATOM 642 O O . GLU A 1 81 ? 1.515 10.804 1.896 1.00 41.88 81 GLU A O 1
ATOM 647 N N . ILE A 1 82 ? 1.170 8.606 1.987 1.00 39.53 82 ILE A N 1
ATOM 648 C CA . ILE A 1 82 ? 2.113 8.277 3.009 1.00 39.53 82 ILE A CA 1
ATOM 649 C C . ILE A 1 82 ? 3.346 8.335 2.128 1.00 39.53 82 ILE A C 1
ATOM 651 O O . ILE A 1 82 ? 3.435 7.547 1.179 1.00 39.53 82 ILE A O 1
ATOM 655 N N . PRO A 1 83 ? 4.252 9.302 2.322 1.00 39.59 83 PRO A N 1
ATOM 656 C CA . PRO A 1 83 ? 5.609 8.997 1.970 1.00 39.59 83 PRO A CA 1
ATOM 657 C C . PRO A 1 83 ? 5.849 7.780 2.856 1.00 39.59 83 PRO A C 1
ATOM 659 O O . PRO A 1 83 ? 6.103 7.910 4.055 1.00 39.59 83 PRO A O 1
ATOM 662 N N . THR A 1 84 ? 5.597 6.579 2.334 1.00 47.31 84 THR A N 1
ATOM 663 C CA . THR A 1 84 ? 6.210 5.378 2.839 1.00 47.31 84 THR A CA 1
ATOM 664 C C . THR A 1 84 ? 7.651 5.697 2.552 1.00 47.31 84 THR A C 1
ATOM 666 O O . THR A 1 84 ? 8.156 5.421 1.474 1.00 47.31 84 THR A O 1
ATOM 669 N N . ALA A 1 85 ? 8.274 6.437 3.471 1.00 53.53 85 ALA A N 1
ATOM 670 C CA . ALA A 1 85 ? 9.696 6.417 3.636 1.00 53.53 85 ALA A CA 1
ATOM 671 C C . ALA A 1 85 ? 9.956 4.927 3.733 1.00 53.53 85 ALA A C 1
ATOM 673 O O . ALA A 1 85 ? 9.548 4.295 4.713 1.00 53.53 85 ALA A O 1
ATOM 674 N N . ILE A 1 86 ? 10.408 4.352 2.620 1.00 63.59 86 ILE A N 1
ATOM 675 C CA . ILE A 1 86 ? 10.581 2.920 2.526 1.00 63.59 86 ILE A CA 1
ATOM 676 C C . ILE A 1 86 ? 11.561 2.609 3.631 1.00 63.59 86 ILE A C 1
ATOM 678 O O . ILE A 1 86 ? 12.691 3.109 3.620 1.00 63.59 86 ILE A O 1
ATOM 682 N N . GLY A 1 87 ? 11.069 1.873 4.627 1.00 64.50 87 GLY A N 1
ATOM 683 C CA . GLY A 1 87 ? 11.857 1.536 5.793 1.00 64.50 87 GLY A CA 1
ATOM 684 C C . GLY A 1 87 ? 13.165 0.898 5.346 1.00 64.50 87 GLY A C 1
ATOM 685 O O . GLY A 1 87 ? 13.225 0.217 4.321 1.00 64.50 87 GLY A O 1
ATOM 686 N N . SER A 1 88 ? 14.224 1.148 6.102 1.00 72.75 88 SER A N 1
ATOM 687 C CA . SER A 1 88 ? 15.461 0.395 5.935 1.00 72.75 88 SER A CA 1
ATOM 688 C C . SER A 1 88 ? 15.232 -1.083 6.208 1.00 72.75 88 SER A C 1
ATOM 690 O O . SER A 1 88 ? 14.590 -1.458 7.191 1.00 72.75 88 SER A O 1
ATOM 692 N N . TYR A 1 89 ? 15.685 -1.906 5.263 1.00 81.94 89 TYR A N 1
ATOM 693 C CA . TYR A 1 89 ? 15.782 -3.345 5.406 1.00 81.94 89 TYR A CA 1
ATOM 694 C C . TYR A 1 89 ? 17.019 -3.836 4.642 1.00 81.94 89 TYR A C 1
ATOM 696 O O . TYR A 1 89 ?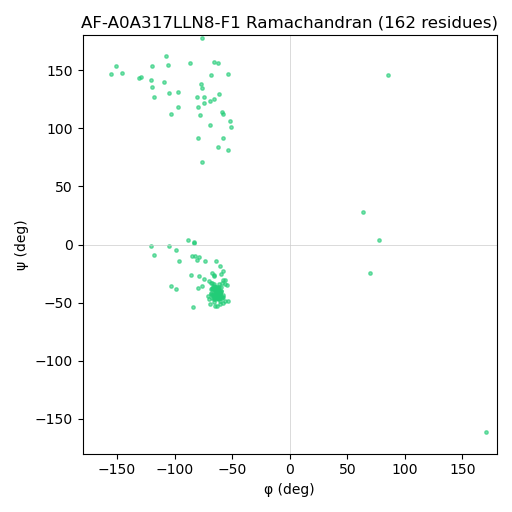 17.358 -3.248 3.612 1.00 81.94 89 TYR A O 1
ATOM 704 N N . PRO A 1 90 ? 17.686 -4.908 5.118 1.00 86.38 90 PRO A N 1
ATOM 705 C CA . PRO A 1 90 ? 19.047 -5.243 4.696 1.00 86.38 90 PRO A CA 1
ATOM 706 C C . PRO A 1 90 ? 19.234 -5.347 3.180 1.00 86.38 90 PRO A C 1
ATOM 708 O O . PRO A 1 90 ? 20.122 -4.709 2.632 1.00 86.38 90 PRO A O 1
ATOM 711 N N . LEU A 1 91 ? 18.348 -6.073 2.490 1.00 87.38 91 LEU A N 1
ATOM 712 C CA . LEU A 1 91 ? 18.446 -6.249 1.039 1.00 87.38 91 LEU A CA 1
ATOM 713 C C . LEU A 1 91 ? 18.303 -4.929 0.268 1.00 87.38 91 LEU A C 1
ATOM 715 O O . LEU A 1 91 ? 18.970 -4.748 -0.739 1.00 87.38 91 LEU A O 1
ATOM 719 N N . LEU A 1 92 ? 17.450 -4.007 0.723 1.00 86.69 92 LEU A N 1
ATOM 720 C CA . LEU A 1 92 ? 17.296 -2.709 0.066 1.00 86.69 92 LEU A CA 1
ATOM 721 C C . LEU A 1 92 ? 18.518 -1.828 0.280 1.00 86.69 92 LEU A C 1
ATOM 723 O O . LEU A 1 92 ? 18.999 -1.239 -0.678 1.00 86.69 92 LEU A O 1
ATOM 727 N N . ASP A 1 93 ? 19.038 -1.773 1.503 1.00 89.31 93 ASP A N 1
ATOM 728 C CA . ASP A 1 93 ? 20.219 -0.962 1.807 1.00 89.31 93 ASP A CA 1
ATOM 729 C C . ASP A 1 93 ? 21.472 -1.485 1.076 1.00 89.31 93 ASP A C 1
ATOM 731 O O . ASP A 1 93 ? 22.372 -0.717 0.758 1.00 89.31 93 ASP A O 1
ATOM 735 N N . GLU A 1 94 ? 21.527 -2.784 0.766 1.00 89.19 94 GLU A N 1
ATOM 736 C CA . GLU A 1 94 ? 22.606 -3.382 -0.029 1.00 89.19 94 GLU A CA 1
ATOM 7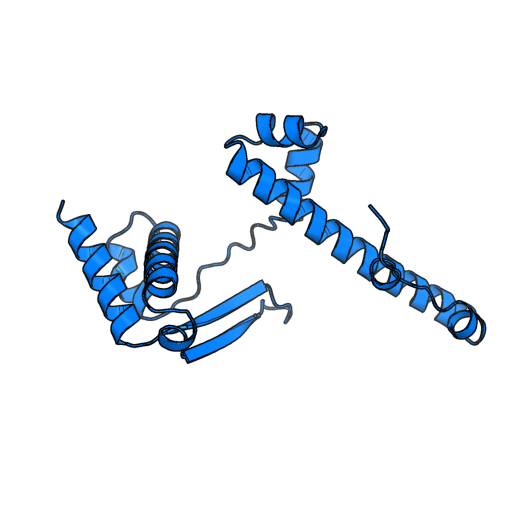37 C C . GLU A 1 94 ? 22.582 -2.978 -1.509 1.00 89.19 94 GLU A C 1
ATOM 739 O O . GLU A 1 94 ? 23.635 -2.946 -2.151 1.00 89.19 94 GLU A O 1
ATOM 744 N N . ILE A 1 95 ? 21.398 -2.735 -2.077 1.00 87.44 95 ILE A N 1
ATOM 745 C CA . ILE A 1 95 ? 21.236 -2.601 -3.531 1.00 87.44 95 ILE A CA 1
ATOM 746 C C . ILE A 1 95 ? 20.739 -1.230 -3.974 1.00 87.44 95 ILE A C 1
ATOM 748 O O . ILE A 1 95 ? 20.725 -0.970 -5.175 1.00 87.44 95 ILE A O 1
ATOM 752 N N . GLU A 1 96 ? 20.323 -0.357 -3.054 1.00 88.94 96 GLU A N 1
ATOM 753 C CA . GLU A 1 96 ? 19.716 0.930 -3.406 1.00 88.94 96 GLU A CA 1
ATOM 754 C C . GLU A 1 96 ? 20.629 1.820 -4.253 1.00 88.94 96 GLU A C 1
ATOM 756 O O . GLU A 1 96 ? 20.141 2.480 -5.166 1.00 88.94 96 GLU A O 1
ATOM 761 N N . ASP A 1 97 ? 21.946 1.758 -4.038 1.00 89.25 97 ASP A N 1
ATOM 762 C CA . ASP A 1 97 ? 22.947 2.522 -4.796 1.00 89.25 97 ASP A CA 1
ATOM 763 C C . ASP A 1 97 ? 23.010 2.136 -6.287 1.00 89.25 97 ASP A C 1
ATOM 765 O O . ASP A 1 97 ? 23.597 2.854 -7.099 1.00 89.25 97 ASP A O 1
ATOM 769 N N . ARG A 1 98 ? 22.409 1.001 -6.668 1.00 85.38 98 ARG A N 1
ATOM 770 C CA . ARG A 1 98 ? 22.320 0.530 -8.059 1.00 85.38 98 ARG A CA 1
ATOM 771 C C . ARG A 1 98 ? 21.172 1.194 -8.822 1.00 85.38 98 ARG A C 1
ATOM 773 O O . ARG A 1 98 ? 21.085 1.035 -10.037 1.00 85.38 98 ARG A O 1
ATOM 780 N N . PHE A 1 99 ? 20.294 1.920 -8.129 1.00 85.38 99 PHE A N 1
ATOM 781 C CA . PHE A 1 99 ? 19.091 2.517 -8.696 1.00 85.38 99 PHE A CA 1
ATOM 782 C C . PHE A 1 99 ? 19.089 4.047 -8.557 1.00 85.38 99 PHE A C 1
ATOM 784 O O . PHE A 1 99 ? 19.668 4.596 -7.620 1.00 85.38 99 PHE A O 1
ATOM 791 N N . PRO A 1 100 ? 18.387 4.768 -9.451 1.00 80.31 100 PRO A N 1
ATOM 792 C CA . PRO A 1 100 ? 18.219 6.221 -9.356 1.00 80.31 100 PRO A CA 1
ATOM 793 C C . PRO A 1 100 ? 17.533 6.692 -8.069 1.00 80.31 100 PRO A C 1
ATOM 795 O O . PRO A 1 100 ? 17.708 7.839 -7.650 1.00 80.31 100 PRO A O 1
ATOM 798 N N . SER A 1 101 ? 16.719 5.831 -7.456 1.00 82.19 101 SER A N 1
ATOM 799 C CA . SER A 1 101 ? 16.030 6.131 -6.210 1.00 82.19 101 SER A CA 1
ATOM 800 C C . SER A 1 101 ? 15.780 4.881 -5.372 1.00 82.19 101 SER A C 1
ATOM 802 O O . SER A 1 101 ? 15.597 3.776 -5.883 1.00 82.19 101 SER A O 1
ATOM 804 N N . ARG A 1 102 ? 15.672 5.083 -4.055 1.00 81.31 102 ARG A N 1
ATOM 805 C CA . ARG A 1 102 ? 15.280 4.040 -3.096 1.00 81.31 102 ARG A CA 1
ATOM 806 C C . ARG A 1 102 ? 13.911 3.426 -3.412 1.00 81.31 102 ARG A C 1
ATOM 808 O O . ARG A 1 102 ? 13.687 2.252 -3.135 1.00 81.31 102 ARG A O 1
ATOM 815 N N . GLN A 1 103 ? 13.005 4.21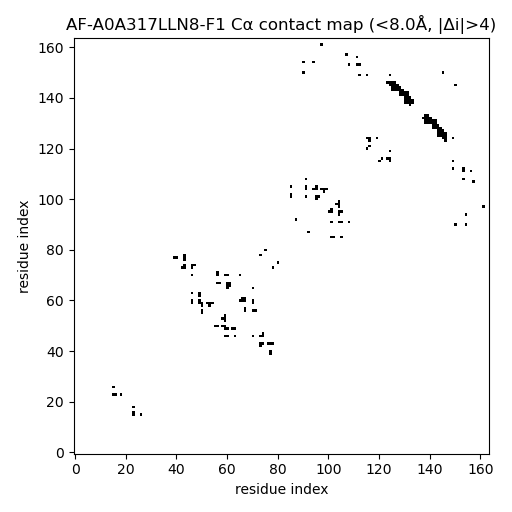2 -4.000 1.00 78.56 103 GLN A N 1
ATOM 816 C CA . GLN A 1 103 ? 11.705 3.724 -4.463 1.00 78.56 103 GLN A CA 1
ATOM 817 C C . GLN A 1 103 ? 11.857 2.735 -5.613 1.00 78.56 103 GLN A C 1
ATOM 819 O O . GLN A 1 103 ? 11.300 1.647 -5.543 1.00 78.56 103 GLN A O 1
ATOM 824 N N . GLU A 1 104 ? 12.669 3.063 -6.615 1.00 75.31 104 GLU A N 1
ATOM 825 C CA . GLU A 1 104 ? 12.921 2.160 -7.741 1.00 75.31 104 GLU A CA 1
ATOM 826 C C . GLU A 1 104 ? 13.614 0.866 -7.300 1.00 75.31 104 GLU A C 1
ATOM 828 O O . GLU A 1 104 ? 13.235 -0.211 -7.754 1.00 75.31 104 GLU A O 1
ATOM 833 N N . ALA A 1 105 ? 14.556 0.944 -6.355 1.00 81.94 105 ALA A N 1
ATOM 834 C CA . ALA A 1 105 ? 15.171 -0.246 -5.768 1.00 81.94 105 ALA A CA 1
ATOM 835 C C . ALA A 1 105 ? 14.145 -1.132 -5.038 1.00 81.94 105 ALA A C 1
ATOM 837 O O . ALA A 1 105 ? 14.146 -2.354 -5.193 1.00 81.94 105 ALA A O 1
ATOM 838 N N . HIS A 1 106 ? 13.240 -0.531 -4.261 1.00 85.25 106 HIS A N 1
ATOM 839 C CA . HIS A 1 106 ? 12.173 -1.263 -3.579 1.00 85.25 106 HIS A CA 1
ATOM 840 C C . HIS A 1 106 ? 11.206 -1.929 -4.561 1.00 85.25 106 HIS A C 1
ATOM 842 O O . HIS A 1 106 ? 10.882 -3.105 -4.395 1.00 85.25 106 HIS A O 1
ATOM 848 N N . ASP A 1 107 ? 10.787 -1.208 -5.599 1.00 81.00 107 ASP A N 1
ATOM 849 C CA . ASP A 1 107 ? 9.864 -1.715 -6.615 1.00 81.00 107 ASP A CA 1
ATOM 850 C C . ASP A 1 107 ? 10.497 -2.866 -7.420 1.00 81.00 107 ASP A C 1
ATOM 852 O O . ASP A 1 107 ? 9.829 -3.860 -7.722 1.00 81.00 107 ASP A O 1
ATOM 856 N N . ALA A 1 108 ? 11.804 -2.792 -7.700 1.00 78.06 108 ALA A N 1
ATOM 857 C CA . ALA A 1 108 ? 12.554 -3.884 -8.318 1.00 78.06 108 ALA A CA 1
ATOM 858 C C . ALA A 1 108 ? 12.579 -5.137 -7.426 1.00 78.06 108 ALA A C 1
ATOM 860 O O . ALA A 1 108 ? 12.285 -6.234 -7.901 1.00 78.06 108 ALA A O 1
ATOM 861 N N . ILE A 1 109 ? 12.848 -4.983 -6.123 1.00 84.88 109 ILE A N 1
ATOM 862 C CA . ILE A 1 109 ? 12.801 -6.094 -5.154 1.00 84.88 109 ILE A CA 1
ATOM 863 C C . ILE A 1 109 ? 11.408 -6.729 -5.124 1.00 84.88 109 ILE A C 1
ATOM 865 O O . ILE A 1 109 ? 11.303 -7.952 -5.160 1.00 84.88 109 ILE A O 1
ATOM 869 N N . GLN A 1 110 ? 10.342 -5.922 -5.074 1.00 83.75 110 GLN A N 1
ATOM 870 C CA . GLN A 1 110 ? 8.962 -6.424 -5.080 1.00 83.75 110 GLN A CA 1
ATOM 871 C C . GLN A 1 110 ? 8.639 -7.189 -6.368 1.00 83.75 110 GLN A C 1
ATOM 873 O O . GLN A 1 110 ? 7.975 -8.222 -6.318 1.00 83.75 110 GLN A O 1
ATOM 878 N N . THR A 1 111 ? 9.144 -6.714 -7.508 1.00 80.44 111 THR A N 1
ATOM 879 C CA . THR A 1 111 ? 8.954 -7.371 -8.806 1.00 80.44 111 THR A CA 1
ATOM 880 C C . THR A 1 111 ? 9.592 -8.758 -8.820 1.00 80.44 111 THR A C 1
ATOM 882 O O . THR A 1 111 ? 8.908 -9.740 -9.108 1.00 80.44 111 THR A O 1
ATOM 885 N N . TYR A 1 112 ? 10.873 -8.863 -8.455 1.00 83.81 112 TYR A N 1
ATOM 886 C CA . TYR A 1 112 ? 11.570 -10.153 -8.426 1.00 83.81 112 TYR A CA 1
ATOM 887 C C . TYR A 1 112 ? 11.024 -11.086 -7.344 1.00 83.81 112 TYR A C 1
ATOM 889 O O . TYR A 1 112 ? 10.873 -12.279 -7.586 1.00 83.81 112 TYR A O 1
ATOM 897 N N . LEU A 1 113 ? 10.644 -10.557 -6.178 1.00 83.38 113 LEU A N 1
ATOM 898 C CA . LEU A 1 113 ? 9.982 -11.353 -5.146 1.00 83.38 113 LEU A CA 1
ATOM 899 C C . LEU A 1 113 ? 8.655 -11.940 -5.648 1.00 83.38 113 LEU A C 1
ATOM 901 O O . LEU A 1 113 ? 8.379 -13.110 -5.400 1.00 83.38 113 LEU A O 1
ATOM 905 N N . GLY A 1 114 ? 7.853 -11.157 -6.377 1.00 76.31 114 GLY A N 1
ATOM 906 C CA . GLY A 1 114 ? 6.613 -11.637 -6.988 1.00 76.31 114 GLY A CA 1
ATOM 907 C C . GLY A 1 114 ? 6.848 -12.773 -7.984 1.00 76.31 114 GLY A C 1
ATOM 908 O O . GLY A 1 114 ? 6.121 -13.761 -7.954 1.00 76.31 114 GLY A O 1
ATOM 909 N N . GLN A 1 115 ? 7.898 -12.671 -8.804 1.00 74.06 115 GLN A N 1
ATOM 910 C CA . GLN A 1 115 ? 8.285 -13.728 -9.745 1.00 74.06 115 GLN A CA 1
ATOM 911 C C . GLN A 1 115 ? 8.726 -15.008 -9.027 1.00 74.06 115 GLN A C 1
ATOM 913 O O . GLN A 1 115 ? 8.302 -16.094 -9.404 1.00 74.06 115 GLN A O 1
ATOM 918 N N . ILE A 1 116 ? 9.538 -14.893 -7.973 1.00 78.81 116 ILE A N 1
ATOM 919 C CA . ILE A 1 116 ? 9.985 -16.053 -7.187 1.00 78.81 116 ILE A CA 1
ATOM 920 C C . ILE A 1 116 ? 8.786 -16.726 -6.507 1.00 78.81 116 ILE A C 1
ATOM 922 O O . ILE A 1 116 ? 8.651 -17.940 -6.575 1.00 78.81 116 ILE A O 1
ATOM 926 N N . ILE A 1 117 ? 7.865 -15.952 -5.922 1.00 78.69 117 ILE A N 1
ATOM 927 C CA . ILE A 1 117 ? 6.630 -16.490 -5.324 1.00 78.69 117 ILE A CA 1
ATOM 928 C C . ILE A 1 117 ? 5.752 -17.190 -6.371 1.00 78.69 117 ILE A C 1
ATOM 930 O O . ILE A 1 117 ? 5.125 -18.199 -6.059 1.00 78.69 117 ILE A O 1
ATOM 934 N N . GLU A 1 118 ? 5.689 -16.677 -7.600 1.00 75.44 118 GLU A N 1
ATOM 935 C CA . GLU A 1 118 ? 4.939 -17.311 -8.689 1.00 75.44 118 GLU A CA 1
ATOM 936 C C . GLU A 1 118 ? 5.542 -18.665 -9.103 1.00 75.44 118 GLU A C 1
ATOM 938 O O . GLU A 1 118 ? 4.796 -19.580 -9.454 1.00 75.44 118 GLU A O 1
ATOM 943 N N . ILE A 1 119 ? 6.871 -18.803 -9.041 1.00 78.56 119 ILE A N 1
ATOM 944 C CA . ILE A 1 119 ? 7.596 -20.016 -9.445 1.00 78.56 119 ILE A CA 1
ATOM 945 C C . ILE A 1 119 ? 7.629 -21.055 -8.316 1.00 78.56 119 ILE A C 1
ATOM 947 O O . ILE A 1 119 ? 7.232 -22.201 -8.531 1.00 78.56 119 ILE A O 1
ATOM 951 N N . ASP A 1 120 ? 8.089 -20.652 -7.132 1.00 79.38 120 ASP A N 1
ATOM 952 C CA . ASP A 1 120 ? 8.403 -21.550 -6.011 1.00 79.38 120 ASP A CA 1
ATOM 953 C C . ASP A 1 120 ? 7.241 -21.663 -5.008 1.00 79.38 120 ASP A C 1
ATOM 955 O O . ASP A 1 120 ? 7.181 -22.574 -4.187 1.00 79.38 120 ASP A O 1
ATOM 959 N N . GLY A 1 121 ? 6.260 -20.765 -5.097 1.00 74.25 121 GLY A N 1
ATOM 960 C CA . GLY A 1 121 ? 5.116 -20.732 -4.196 1.00 74.25 121 GLY A CA 1
ATOM 961 C C . GLY A 1 121 ? 5.386 -19.953 -2.909 1.00 74.25 121 GLY A C 1
ATOM 962 O O . GLY A 1 121 ? 6.476 -19.929 -2.342 1.00 74.25 121 GLY A O 1
ATOM 963 N N . GLU A 1 122 ? 4.342 -19.295 -2.409 1.00 79.06 122 GLU A N 1
ATOM 964 C CA . GLU A 1 122 ? 4.458 -18.375 -1.275 1.00 79.06 122 GLU A CA 1
ATOM 965 C C . GLU A 1 122 ? 4.937 -19.052 0.020 1.00 79.06 122 GLU A C 1
ATOM 967 O O . GLU A 1 122 ? 5.729 -18.465 0.755 1.00 79.06 122 GLU A O 1
ATOM 972 N N . GLU A 1 123 ? 4.494 -20.285 0.286 1.00 80.19 123 GLU A N 1
ATOM 973 C CA . GLU A 1 123 ? 4.845 -21.039 1.500 1.00 80.19 123 GLU A CA 1
ATOM 974 C C . GLU A 1 123 ? 6.330 -21.438 1.552 1.00 80.19 123 GLU A C 1
ATOM 976 O O . GLU A 1 123 ? 6.875 -21.618 2.641 1.00 80.19 123 GLU A O 1
ATOM 981 N N . GLU A 1 124 ? 6.992 -21.549 0.396 1.00 82.31 124 GLU A N 1
ATOM 982 C CA . GLU A 1 124 ? 8.425 -21.860 0.309 1.00 82.31 124 GLU A CA 1
ATOM 983 C C . GLU A 1 124 ? 9.294 -20.598 0.416 1.00 82.31 124 GLU A C 1
ATOM 985 O O . GLU A 1 124 ? 10.433 -20.652 0.883 1.00 82.31 124 GLU A O 1
ATOM 990 N N . VAL A 1 125 ? 8.747 -19.441 0.032 1.00 80.44 125 VAL A N 1
ATOM 991 C CA . VAL A 1 125 ? 9.488 -18.178 -0.101 1.00 80.44 125 VAL A CA 1
ATOM 992 C C . VAL A 1 125 ? 9.327 -17.269 1.119 1.00 80.44 125 VAL A C 1
ATOM 994 O O . VAL A 1 125 ? 10.288 -16.614 1.534 1.00 80.44 125 VAL A O 1
ATOM 997 N N . VAL A 1 126 ? 8.130 -17.206 1.711 1.00 86.62 126 VAL A N 1
ATOM 998 C CA . VAL A 1 126 ? 7.786 -16.281 2.802 1.00 86.62 126 VAL A CA 1
ATOM 999 C C . VAL A 1 126 ? 7.766 -17.018 4.141 1.00 86.62 126 VAL A C 1
ATOM 1001 O O . VAL A 1 126 ? 6.883 -17.819 4.426 1.00 86.62 126 VAL A O 1
ATOM 1004 N N . LEU A 1 127 ? 8.719 -16.687 5.011 1.00 86.25 127 LEU A N 1
ATOM 1005 C CA . LEU A 1 127 ? 8.855 -17.263 6.351 1.00 86.25 127 LEU A CA 1
ATOM 1006 C C . LEU A 1 127 ? 7.899 -16.634 7.367 1.00 86.25 127 LEU A C 1
ATOM 1008 O O . LEU A 1 127 ? 7.418 -17.303 8.280 1.00 86.25 127 LEU A O 1
ATOM 1012 N N . GLU A 1 128 ? 7.669 -15.325 7.261 1.00 86.06 128 GLU A N 1
ATOM 1013 C CA . GLU A 1 128 ? 6.839 -14.592 8.215 1.00 86.06 128 GLU A CA 1
ATOM 1014 C C . GLU A 1 128 ? 6.252 -13.324 7.586 1.00 86.06 128 GLU A C 1
ATOM 1016 O O . GLU A 1 128 ? 6.900 -12.646 6.787 1.00 86.06 128 GLU A O 1
ATOM 1021 N N . ARG A 1 129 ? 5.037 -12.963 8.015 1.00 86.00 129 ARG A N 1
ATOM 1022 C CA . ARG A 1 129 ? 4.379 -11.687 7.710 1.00 86.00 129 ARG A CA 1
ATOM 1023 C C . ARG A 1 129 ? 4.139 -10.930 9.010 1.00 86.00 129 ARG A C 1
ATOM 1025 O O . ARG A 1 129 ? 3.520 -11.466 9.929 1.00 86.00 129 ARG A O 1
ATOM 1032 N N . LYS A 1 130 ? 4.581 -9.673 9.098 1.00 81.81 130 LYS A N 1
ATOM 1033 C CA . LYS A 1 130 ? 4.211 -8.784 10.216 1.00 81.81 130 LYS A CA 1
ATOM 1034 C C . LYS A 1 130 ? 3.496 -7.537 9.709 1.00 81.81 130 LYS A C 1
ATOM 1036 O O . LYS A 1 130 ? 3.900 -6.979 8.692 1.00 81.81 130 LYS A O 1
ATOM 1041 N N . PRO A 1 131 ? 2.473 -7.045 10.430 1.00 77.62 131 PRO A N 1
ATOM 1042 C CA . PRO A 1 131 ? 1.785 -5.822 10.047 1.00 77.62 131 PRO A CA 1
ATOM 1043 C C . PRO A 1 131 ? 2.725 -4.620 10.168 1.00 77.62 131 PRO A C 1
ATOM 1045 O O . PRO A 1 131 ? 3.260 -4.343 11.246 1.00 77.62 131 PRO A O 1
ATOM 1048 N N . LEU A 1 132 ? 2.864 -3.862 9.083 1.00 74.38 132 LEU A N 1
ATOM 1049 C CA . LEU A 1 132 ? 3.538 -2.573 9.091 1.00 74.38 132 LEU A CA 1
ATOM 1050 C C . LEU A 1 132 ? 2.573 -1.530 9.648 1.00 74.38 132 LEU A C 1
ATOM 1052 O O . LEU A 1 132 ? 1.504 -1.289 9.082 1.00 74.38 132 LEU A O 1
ATOM 1056 N N . LYS A 1 133 ? 2.940 -0.912 10.770 1.00 72.56 133 LYS A N 1
ATOM 1057 C CA . LYS A 1 133 ? 2.128 0.110 11.435 1.00 72.56 133 LYS A CA 1
ATOM 1058 C C . LYS A 1 133 ? 2.766 1.483 11.284 1.00 72.56 133 LYS A C 1
ATOM 1060 O O . LYS A 1 133 ? 3.977 1.624 11.413 1.00 72.56 133 LYS A O 1
ATOM 1065 N N . ASN A 1 134 ? 1.944 2.499 11.042 1.00 69.19 134 ASN A N 1
ATOM 1066 C CA . ASN A 1 134 ? 2.391 3.888 11.079 1.00 69.19 134 ASN A CA 1
ATOM 1067 C C . ASN A 1 134 ? 2.562 4.382 12.534 1.00 69.19 134 ASN A C 1
ATOM 1069 O O . ASN A 1 134 ? 2.230 3.680 13.492 1.00 69.19 134 ASN A O 1
ATOM 1073 N N . ALA A 1 135 ? 3.010 5.631 12.706 1.00 63.25 135 ALA A N 1
ATOM 1074 C CA . ALA A 1 135 ? 3.188 6.253 14.024 1.00 63.25 135 ALA A CA 1
ATOM 1075 C C . ALA A 1 135 ? 1.902 6.304 14.879 1.00 63.25 135 ALA A C 1
ATOM 1077 O O . ALA A 1 135 ? 1.982 6.370 16.102 1.00 63.25 135 ALA A O 1
ATOM 1078 N N . SER A 1 136 ? 0.718 6.247 14.257 1.00 66.19 136 SER A N 1
ATOM 1079 C CA . SER A 1 136 ? -0.573 6.208 14.954 1.00 66.19 136 SER A CA 1
ATOM 1080 C C . SER A 1 136 ? -1.041 4.786 15.299 1.00 66.19 136 SER A C 1
ATOM 1082 O O . SER A 1 136 ? -2.165 4.613 15.760 1.00 66.19 136 SER A O 1
ATOM 1084 N N . GLY A 1 137 ? -0.235 3.754 15.023 1.00 69.12 137 GLY A N 1
ATOM 1085 C CA . GLY A 1 137 ? -0.580 2.348 15.249 1.00 69.12 137 GLY A CA 1
ATOM 1086 C C . GLY A 1 137 ? -1.525 1.728 14.210 1.00 69.12 137 GLY A C 1
ATOM 1087 O O . GLY A 1 137 ? -1.894 0.561 14.357 1.00 69.12 137 GLY A O 1
ATOM 1088 N N . ARG A 1 138 ? -1.902 2.462 13.153 1.00 67.19 138 ARG A N 1
ATOM 1089 C CA . ARG A 1 138 ? -2.737 1.952 12.054 1.00 67.19 138 ARG A CA 1
ATOM 1090 C C . ARG A 1 138 ? -1.890 1.063 11.150 1.00 67.19 138 ARG A C 1
ATOM 1092 O O . ARG A 1 138 ? -0.786 1.452 10.776 1.00 67.19 138 ARG A O 1
ATOM 1099 N N . VAL A 1 139 ? -2.419 -0.102 10.777 1.00 71.50 139 VAL A N 1
ATOM 1100 C CA . VAL A 1 139 ? -1.787 -0.983 9.785 1.00 71.50 139 VAL A CA 1
ATOM 1101 C C . VAL A 1 139 ? -1.863 -0.316 8.411 1.00 71.50 139 VAL A C 1
ATOM 1103 O O . VAL A 1 139 ? -2.946 0.066 7.964 1.00 71.50 139 VAL A O 1
ATOM 1106 N N . ILE A 1 140 ? -0.706 -0.134 7.782 1.00 65.75 140 ILE A N 1
ATOM 1107 C CA . ILE A 1 140 ? -0.527 0.535 6.485 1.00 65.75 140 ILE A CA 1
ATOM 1108 C C . ILE A 1 140 ? 0.114 -0.376 5.431 1.00 65.75 140 ILE A C 1
ATOM 1110 O O . ILE A 1 140 ? 0.294 0.050 4.297 1.00 65.75 140 ILE A O 1
ATOM 1114 N N . GLY A 1 141 ? 0.456 -1.612 5.795 1.00 70.75 141 GLY A N 1
ATOM 1115 C CA . GLY A 1 141 ? 1.038 -2.606 4.899 1.00 70.75 141 GLY A CA 1
ATOM 1116 C C . GLY A 1 141 ? 1.529 -3.828 5.667 1.00 70.75 141 GLY A C 1
ATOM 1117 O O . GLY A 1 141 ? 1.169 -4.024 6.832 1.00 70.75 141 GLY A O 1
ATOM 1118 N N . GLU A 1 142 ? 2.397 -4.610 5.034 1.00 74.62 142 GLU A N 1
ATOM 1119 C CA . GLU A 1 142 ? 3.029 -5.790 5.623 1.00 74.62 142 GLU A CA 1
ATOM 1120 C C . GLU A 1 142 ? 4.540 -5.760 5.385 1.00 74.62 142 GLU A C 1
ATOM 1122 O O . GLU A 1 142 ? 5.015 -5.320 4.340 1.00 74.62 142 GLU A O 1
ATOM 1127 N N . THR A 1 143 ? 5.300 -6.223 6.372 1.00 79.19 143 THR A N 1
ATOM 1128 C CA . THR A 1 143 ? 6.711 -6.571 6.221 1.00 79.19 143 THR A CA 1
ATOM 1129 C C . THR A 1 143 ? 6.800 -8.076 6.004 1.00 79.19 143 THR A C 1
ATOM 1131 O O . THR A 1 143 ? 6.184 -8.841 6.751 1.00 79.19 143 THR A O 1
ATOM 1134 N N . LEU A 1 144 ? 7.558 -8.486 4.988 1.00 81.75 144 LEU A N 1
ATOM 1135 C CA . LEU A 1 144 ? 7.784 -9.886 4.642 1.00 81.75 144 LEU A CA 1
ATOM 1136 C C . LEU A 1 144 ? 9.192 -10.297 5.076 1.00 81.75 144 LEU A C 1
ATOM 1138 O O . LEU A 1 144 ? 10.166 -9.618 4.751 1.00 81.75 144 LEU A O 1
ATOM 1142 N N . TRP A 1 145 ? 9.296 -11.414 5.789 1.00 84.88 145 TRP A N 1
ATOM 1143 C CA . TRP A 1 145 ? 10.556 -12.119 5.999 1.00 84.88 145 TRP A CA 1
ATOM 1144 C C . TRP A 1 145 ? 10.611 -13.238 4.979 1.00 84.88 145 TRP A C 1
ATOM 1146 O O . TRP A 1 145 ? 9.752 -14.115 4.980 1.00 84.88 145 TRP A O 1
ATOM 1156 N N . VAL A 1 146 ? 11.609 -13.183 4.109 1.00 88.12 146 VAL A N 1
ATOM 1157 C CA . VAL A 1 146 ? 11.790 -14.145 3.023 1.00 88.12 146 VAL A CA 1
ATOM 1158 C C . VAL A 1 146 ? 12.969 -15.062 3.317 1.00 88.12 146 VAL A C 1
ATOM 1160 O O . VAL A 1 146 ? 13.809 -14.756 4.172 1.00 88.12 146 VAL A O 1
ATOM 1163 N N . THR A 1 147 ? 13.031 -16.195 2.626 1.00 89.88 147 THR A N 1
ATOM 1164 C CA . THR A 1 147 ? 14.183 -17.093 2.706 1.00 89.88 147 THR A CA 1
ATOM 1165 C C . THR A 1 147 ? 15.463 -16.415 2.214 1.00 89.88 147 THR A C 1
ATOM 1167 O O . THR A 1 147 ? 15.446 -15.454 1.440 1.00 89.88 147 THR A O 1
ATOM 1170 N N . LYS A 1 148 ? 16.606 -16.921 2.688 1.00 90.00 148 LYS A N 1
ATOM 1171 C CA . LYS A 1 148 ? 17.927 -16.446 2.258 1.00 90.00 148 LYS A CA 1
ATOM 1172 C C . LYS A 1 148 ? 18.135 -16.669 0.759 1.00 90.00 148 LYS A C 1
ATOM 1174 O O . LYS A 1 148 ? 18.639 -15.770 0.097 1.00 90.00 148 LYS A O 1
ATOM 1179 N N . ASP A 1 149 ? 17.685 -17.813 0.256 1.00 85.56 149 ASP A N 1
ATOM 1180 C CA . ASP A 1 149 ? 17.793 -18.186 -1.153 1.00 85.56 149 ASP A CA 1
ATOM 1181 C C . ASP A 1 149 ? 16.988 -17.218 -2.030 1.00 85.56 149 ASP A C 1
ATOM 1183 O O . ASP A 1 149 ? 17.540 -16.653 -2.968 1.00 85.56 149 ASP A O 1
ATOM 1187 N N . ALA A 1 150 ? 15.746 -16.887 -1.651 1.00 85.31 150 ALA A N 1
ATOM 1188 C CA . ALA A 1 150 ? 14.956 -15.882 -2.365 1.00 85.31 150 ALA A CA 1
ATOM 1189 C C . ALA A 1 150 ? 15.636 -14.501 -2.369 1.00 85.31 150 ALA A C 1
ATOM 1191 O O . ALA A 1 150 ? 15.679 -13.826 -3.397 1.00 85.31 150 ALA A O 1
ATOM 1192 N N . ALA A 1 151 ? 16.214 -14.075 -1.239 1.00 88.44 151 ALA A N 1
ATOM 1193 C CA . ALA A 1 151 ? 16.955 -12.815 -1.169 1.00 88.44 151 ALA A CA 1
ATOM 1194 C C . ALA A 1 151 ? 18.220 -12.818 -2.054 1.00 88.44 151 ALA A C 1
ATOM 1196 O O . ALA A 1 151 ? 18.557 -11.792 -2.648 1.00 88.44 151 ALA A O 1
ATOM 1197 N N . GLU A 1 152 ? 18.916 -13.954 -2.156 1.00 89.81 152 GLU A N 1
ATOM 1198 C CA . GLU A 1 152 ? 20.070 -14.133 -3.043 1.00 89.81 152 GLU A CA 1
ATOM 1199 C C . GLU A 1 152 ? 19.659 -14.099 -4.516 1.00 89.81 152 GLU A C 1
ATOM 1201 O O . GLU A 1 152 ? 20.244 -13.331 -5.276 1.00 89.81 152 GLU A O 1
ATOM 1206 N N . THR A 1 153 ? 18.596 -14.808 -4.900 1.00 85.69 153 THR A N 1
ATOM 1207 C CA . THR A 1 153 ? 18.063 -14.791 -6.270 1.00 85.69 153 THR A CA 1
ATOM 1208 C C . THR A 1 153 ? 17.630 -13.391 -6.707 1.00 85.69 153 THR A C 1
ATOM 1210 O O . THR A 1 153 ? 17.915 -12.986 -7.835 1.00 85.69 153 THR A O 1
ATOM 1213 N N . ILE A 1 154 ? 16.998 -12.608 -5.822 1.00 86.56 154 ILE A N 1
ATOM 1214 C CA . ILE A 1 154 ? 16.663 -11.200 -6.107 1.00 86.56 154 ILE A CA 1
ATOM 1215 C C . ILE A 1 154 ? 17.938 -10.391 -6.366 1.00 86.56 154 ILE A C 1
ATOM 1217 O O . ILE A 1 154 ? 17.999 -9.630 -7.332 1.00 86.56 154 ILE A O 1
ATOM 1221 N N . ARG A 1 155 ? 18.965 -10.560 -5.523 1.00 89.88 155 ARG A N 1
ATOM 1222 C CA . ARG A 1 155 ? 20.238 -9.842 -5.664 1.00 89.88 155 ARG A CA 1
ATOM 1223 C C . ARG A 1 155 ? 20.912 -10.168 -6.998 1.00 89.88 155 ARG A C 1
ATOM 1225 O O . ARG A 1 155 ? 21.283 -9.249 -7.724 1.00 89.88 155 ARG A O 1
ATOM 1232 N N . GLU A 1 156 ? 21.010 -11.451 -7.332 1.00 90.25 156 GLU A N 1
ATOM 1233 C CA . GLU A 1 156 ? 21.605 -11.932 -8.583 1.00 90.25 156 GLU A CA 1
ATOM 1234 C C . GLU A 1 156 ? 20.838 -11.440 -9.813 1.00 90.25 156 GLU A C 1
ATOM 1236 O O . GLU A 1 156 ? 21.454 -11.000 -10.782 1.00 90.25 156 GLU A O 1
ATOM 1241 N N . SER A 1 157 ? 19.503 -11.441 -9.763 1.00 87.19 157 SER A N 1
ATOM 1242 C CA . SER A 1 157 ? 18.665 -10.962 -10.870 1.00 87.19 157 SER A CA 1
ATOM 1243 C C . SER A 1 157 ? 18.847 -9.462 -11.117 1.00 87.19 157 SER A C 1
ATOM 1245 O O . SER A 1 157 ? 18.913 -9.014 -12.261 1.00 87.19 157 SER A O 1
ATOM 1247 N N . ILE A 1 158 ? 18.992 -8.679 -10.045 1.00 86.94 158 ILE A N 1
ATOM 1248 C CA . ILE A 1 158 ? 19.277 -7.242 -10.130 1.00 86.94 158 ILE A CA 1
ATOM 1249 C C . ILE A 1 158 ? 20.686 -6.987 -10.676 1.00 86.94 158 ILE A C 1
ATOM 1251 O O . ILE A 1 158 ? 20.857 -6.115 -11.525 1.00 86.94 158 ILE A O 1
ATOM 1255 N N . ASP A 1 159 ? 21.688 -7.748 -10.231 1.00 88.75 159 ASP A N 1
ATOM 1256 C CA . ASP A 1 159 ? 23.067 -7.618 -10.721 1.00 88.75 159 ASP A CA 1
ATOM 1257 C C . ASP A 1 159 ? 23.206 -8.026 -12.198 1.00 88.75 159 ASP A C 1
ATOM 1259 O O . ASP A 1 159 ? 23.933 -7.379 -12.960 1.00 88.75 159 ASP A O 1
ATOM 1263 N N . ALA A 1 160 ? 22.469 -9.053 -12.628 1.00 83.19 160 ALA A N 1
ATOM 1264 C CA . ALA A 1 160 ? 22.397 -9.459 -14.027 1.00 83.19 160 ALA A CA 1
ATOM 1265 C C . ALA A 1 160 ? 21.770 -8.359 -14.898 1.00 83.19 160 ALA A C 1
ATOM 1267 O O . ALA A 1 160 ? 22.351 -7.988 -15.915 1.00 83.19 160 ALA A O 1
ATOM 1268 N N . ALA A 1 161 ? 20.647 -7.779 -14.462 1.00 75.94 161 ALA A N 1
ATOM 1269 C CA . ALA A 1 161 ? 19.961 -6.707 -15.187 1.00 75.94 161 ALA A CA 1
ATOM 1270 C C . ALA A 1 161 ? 20.772 -5.399 -15.268 1.00 75.94 161 ALA A C 1
ATOM 1272 O O . ALA A 1 161 ? 20.587 -4.622 -16.197 1.00 75.94 161 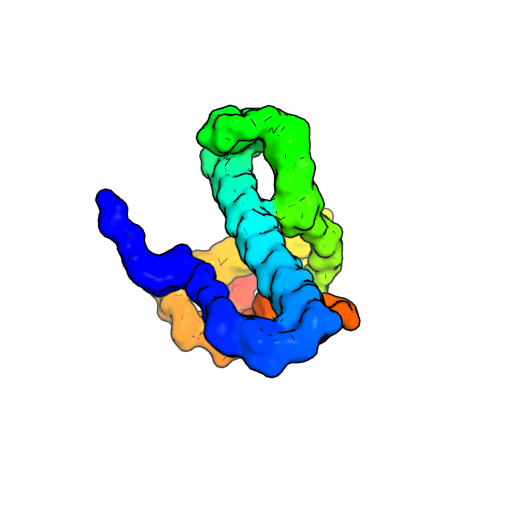ALA A O 1
ATOM 1273 N N . ALA A 1 162 ? 21.669 -5.144 -14.311 1.00 73.75 162 ALA A N 1
ATOM 1274 C CA . ALA A 1 162 ? 22.557 -3.980 -14.328 1.00 73.75 162 ALA A CA 1
ATOM 1275 C C . ALA A 1 162 ? 23.792 -4.157 -15.236 1.00 73.75 162 ALA A C 1
ATOM 1277 O O . ALA A 1 162 ? 24.509 -3.188 -15.490 1.00 73.75 162 ALA A O 1
ATOM 1278 N N . SER A 1 163 ? 24.068 -5.387 -15.683 1.00 66.00 163 SER A N 1
ATOM 1279 C CA . SER A 1 163 ? 25.234 -5.738 -16.507 1.00 66.00 163 SER A CA 1
ATOM 1280 C C . SER A 1 163 ? 24.924 -5.835 -18.012 1.00 66.00 163 SER A C 1
ATOM 1282 O O . SER A 1 163 ? 25.852 -6.043 -18.798 1.00 66.00 163 SER A O 1
ATOM 1284 N N . GLU A 1 164 ? 23.652 -5.694 -18.403 1.00 53.53 164 GLU A N 1
ATOM 1285 C CA . GLU A 1 164 ? 23.164 -5.623 -19.796 1.00 53.53 164 GLU A CA 1
ATOM 1286 C C . GLU A 1 164 ? 23.058 -4.178 -20.309 1.00 53.53 164 GLU A C 1
ATOM 1288 O O . GLU A 1 164 ? 23.394 -3.962 -21.499 1.00 53.53 164 GLU A O 1
#

Mean predicted aligned error: 15.43 Å

Foldseek 3Di:
DDDDPVNDDDDPVVVLVPDDPVVSVVVVVVVVVVVVVVVLLVLLVLLVVLCVVQVDLCSSCVVVVHDSVVSVVSPCVNPPCPVCPVDDDDLLVVCQVLDPGSVVSVVLLVVLLVVCCVVVNPVQFFPDWDFDADPVRDGPDIDTDTDPVSSVSSVVVSVVVSVD

pLDDT: mean 75.73, std 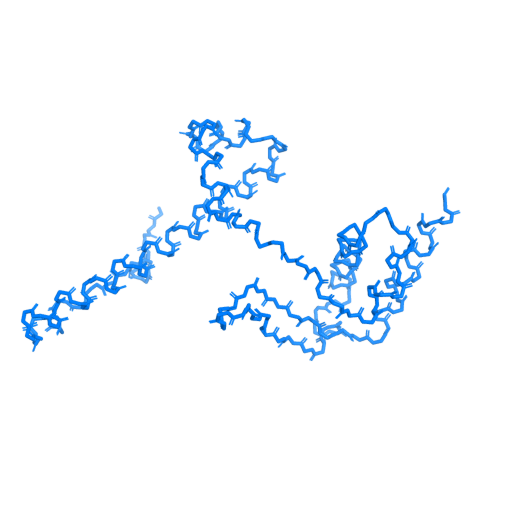12.59, range [36.59, 91.0]

Solvent-accessible surface area (backbone atoms only — not comparable to full-atom val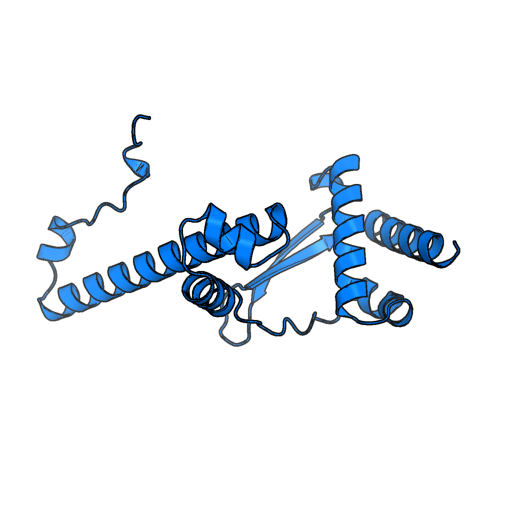ues): 9621 Å² total; per-residue (Å²): 135,85,80,58,84,82,80,52,91,78,80,62,60,75,67,46,71,74,45,55,77,68,58,34,53,51,52,51,48,53,53,48,52,51,54,52,50,52,54,46,52,50,53,25,52,53,46,50,52,33,28,71,75,51,74,34,64,60,53,20,11,54,74,70,75,40,53,51,68,57,38,53,47,44,44,48,70,55,46,58,77,62,78,68,69,73,72,90,45,74,72,51,73,73,46,23,88,81,37,100,35,64,64,58,33,48,53,51,50,53,50,44,48,52,52,48,30,72,73,67,31,55,83,74,36,48,77,44,80,45,78,34,55,49,98,85,67,48,74,78,51,71,46,77,41,61,36,69,66,58,55,48,52,42,50,52,52,52,55,53,66,73,73,112